Protein AF-A0A396KAH6-F1 (afdb_monomer)

Mean predicted aligned error: 9.57 Å

Sequence (162 aa):
ALNYHRRILFTEIFSYSRKFVRTYSPFLVYFVCVALAYFLCFYLFPKYNAALAYLGFLIIYTYIDIGVFILGFFMGKIIVKRSIDISFLLCLIYALISFGLMLLIGSLKYVFYDYMYSNFTFTFSIFIESLGDRDSLFVSIGTLISFFIGEIVEYINNKSNS

pLDDT: mean 74.32, std 8.76, range [50.97, 86.38]

Foldseek 3Di:
DVVVVVVVVVVVVVVVVVLVCVLCVVVVVVLVVLLVLLCCLLPNCVVPDVVVSVVSVVVSVVCLLVVLLVSLLVSLQSCVVVPVPDDVVVLVVVLVVSLVSLLQSQLSNVQSNCCRPPVDDDDVVSSVVSSPDPRSNVSSVSSSVSNVVNNVVNVVVVVVVD

Secondary structure (DSSP, 8-state):
-HHHHHHHHHHHHHHHHHHHHHHHHHHHHHHHHHHHHHIIIIIIHHHH-HHHHHHHHHHHHHHHHHHHHHHHHHHHHHHHHH-TT--HHHHHHHHHHHHHHHHHHHHHHHHHHHHHHH-PPP-HHHHHHHHT-HHHHHHHHHHHHHHHHHHHHHHHHHHHT-

Solvent-accessible surface area (backbone atoms only — not comparable to full-atom values): 8402 Å² total; per-residue (Å²): 111,70,72,57,56,51,49,51,52,49,53,51,51,53,51,50,49,53,52,48,52,66,66,46,44,65,56,53,51,50,51,52,53,50,54,50,49,48,46,43,35,44,59,48,30,53,77,78,39,58,72,58,17,58,54,42,46,55,52,50,51,54,49,48,59,53,48,37,39,53,50,21,21,54,48,19,28,52,49,44,74,76,37,89,80,63,57,69,66,60,56,51,50,52,48,50,54,53,27,50,55,37,25,53,56,37,16,48,53,50,56,40,51,47,38,60,78,64,78,50,80,93,48,73,67,60,52,60,55,27,51,71,31,72,66,12,43,50,53,16,50,44,24,45,54,26,16,52,52,18,28,53,54,40,50,53,53,54,63,74,75,108

Radius of gyration: 19.53 Å; Cα contacts (8 Å, |Δi|>4): 134; chains: 1; bounding box: 51×27×69 Å

Structure (mmCIF, N/CA/C/O backbone):
data_AF-A0A396KAH6-F1
#
_entry.id   AF-A0A396KAH6-F1
#
loop_
_atom_site.group_PDB
_atom_site.id
_atom_site.type_symbol
_atom_site.label_atom_id
_atom_site.label_alt_id
_atom_site.label_comp_id
_atom_site.label_asym_id
_atom_site.label_entity_id
_atom_site.label_seq_id
_atom_site.pdbx_PDB_ins_code
_atom_site.Cartn_x
_atom_site.Cartn_y
_atom_site.Cartn_z
_atom_site.occupancy
_atom_site.B_iso_or_equiv
_atom_site.auth_seq_id
_atom_site.auth_comp_id
_atom_site.auth_asym_id
_atom_site.auth_atom_id
_atom_site.pdbx_PDB_model_num
ATOM 1 N N . ALA A 1 1 ? -0.572 -13.258 42.368 1.00 55.88 1 ALA A N 1
ATOM 2 C CA . ALA A 1 1 ? -1.245 -12.160 41.638 1.00 55.88 1 ALA A CA 1
ATOM 3 C C . ALA A 1 1 ? -0.486 -11.733 40.371 1.00 55.88 1 ALA A C 1
ATOM 5 O O . ALA A 1 1 ? -1.049 -11.855 39.289 1.00 55.88 1 ALA A O 1
ATOM 6 N N . LEU A 1 2 ? 0.794 -11.330 40.459 1.00 57.88 2 LEU A N 1
ATOM 7 C CA . LEU A 1 2 ? 1.574 -10.823 39.310 1.00 57.88 2 LEU A CA 1
ATOM 8 C C . LEU A 1 2 ? 1.653 -11.778 38.098 1.00 57.88 2 LEU A C 1
ATOM 10 O O . LEU A 1 2 ? 1.468 -11.354 36.963 1.00 57.88 2 LEU A O 1
ATOM 14 N N . ASN A 1 3 ? 1.862 -13.080 38.327 1.00 58.41 3 ASN A N 1
ATOM 15 C CA . ASN A 1 3 ? 1.943 -14.075 37.244 1.00 58.41 3 ASN A CA 1
ATOM 16 C C . ASN A 1 3 ? 0.606 -14.340 36.537 1.00 58.41 3 ASN A C 1
ATOM 18 O O . ASN A 1 3 ? 0.599 -14.728 35.371 1.00 58.41 3 ASN A O 1
ATOM 22 N N . TYR A 1 4 ? -0.520 -14.113 37.216 1.00 59.84 4 TYR A N 1
ATOM 23 C CA . TYR A 1 4 ? -1.851 -14.300 36.635 1.00 59.84 4 TYR A CA 1
ATOM 24 C C . TYR A 1 4 ? -2.210 -13.110 35.742 1.00 59.84 4 TYR A C 1
ATOM 26 O O . TYR A 1 4 ? -2.611 -13.291 34.597 1.00 59.84 4 TYR A O 1
ATOM 34 N N . HIS A 1 5 ? -1.929 -11.892 36.217 1.00 57.53 5 HIS A N 1
ATOM 35 C CA . HIS A 1 5 ? -2.120 -10.674 35.434 1.00 57.53 5 HIS A CA 1
ATOM 36 C C . HIS A 1 5 ? -1.214 -10.642 34.193 1.00 57.53 5 HIS A C 1
ATOM 38 O O . HIS A 1 5 ? -1.674 -10.288 33.110 1.00 57.53 5 HIS A O 1
ATOM 44 N N . ARG A 1 6 ? 0.040 -11.103 34.319 1.00 58.28 6 ARG A N 1
ATOM 45 C CA . ARG A 1 6 ? 0.977 -11.220 33.192 1.00 58.28 6 ARG A CA 1
ATOM 46 C C . ARG A 1 6 ? 0.524 -12.256 32.161 1.00 58.28 6 ARG A C 1
ATOM 48 O O . ARG A 1 6 ? 0.677 -12.008 30.973 1.00 58.28 6 ARG A O 1
ATOM 55 N N . ARG A 1 7 ? -0.061 -13.385 32.589 1.00 58.75 7 ARG A N 1
ATOM 56 C CA . ARG A 1 7 ? -0.640 -14.390 31.676 1.00 58.75 7 ARG A CA 1
ATOM 57 C C . ARG A 1 7 ? -1.859 -13.859 30.932 1.00 58.75 7 ARG A C 1
ATOM 59 O O . ARG A 1 7 ? -1.917 -14.052 29.726 1.00 58.75 7 ARG A O 1
ATOM 66 N N . ILE A 1 8 ? -2.767 -13.167 31.623 1.00 63.28 8 ILE A N 1
ATOM 67 C CA . ILE A 1 8 ? -3.959 -12.551 31.015 1.00 63.28 8 ILE A CA 1
ATOM 68 C C . ILE A 1 8 ? -3.542 -11.528 29.953 1.00 63.28 8 ILE A C 1
ATOM 70 O O . ILE A 1 8 ? -3.981 -11.617 28.808 1.00 63.28 8 ILE A O 1
ATOM 74 N N . LEU A 1 9 ? -2.605 -10.646 30.303 1.00 61.06 9 LEU A N 1
ATOM 75 C CA . LEU A 1 9 ? -2.067 -9.628 29.402 1.00 61.06 9 LEU A CA 1
ATOM 76 C C . LEU A 1 9 ? -1.359 -10.266 28.192 1.00 61.06 9 LEU A C 1
ATOM 78 O O . LEU A 1 9 ? -1.512 -9.806 27.066 1.00 61.06 9 LEU A O 1
ATOM 82 N N . PHE A 1 10 ? -0.661 -11.390 28.386 1.00 60.53 10 PHE A N 1
ATOM 83 C CA . PHE A 1 10 ? -0.045 -12.146 27.290 1.00 60.53 10 PHE A CA 1
ATOM 84 C C . PHE A 1 10 ? -1.083 -12.798 26.363 1.00 60.53 10 PHE A C 1
ATOM 86 O O . PHE A 1 10 ? -0.933 -12.751 25.145 1.00 60.53 10 PHE A O 1
ATOM 93 N N . THR A 1 11 ? -2.156 -13.381 26.907 1.00 63.06 11 THR A N 1
ATOM 94 C CA . THR A 1 11 ? -3.250 -13.947 26.098 1.00 63.06 11 THR A CA 1
ATOM 95 C C . THR A 1 11 ? -4.040 -12.882 25.342 1.00 63.06 11 THR A C 1
ATOM 97 O O . THR A 1 11 ? -4.416 -13.120 24.194 1.00 63.06 11 THR A O 1
ATOM 100 N N . GLU A 1 12 ? -4.249 -11.703 25.928 1.00 61.69 12 GLU A N 1
ATOM 101 C CA . GLU A 1 12 ? -4.891 -10.572 25.252 1.00 61.69 12 GLU A CA 1
ATOM 102 C C . GLU A 1 12 ? -4.017 -10.018 24.128 1.00 61.69 12 GLU A C 1
ATOM 104 O O . GLU A 1 12 ? -4.501 -9.881 23.004 1.00 61.69 12 GLU A O 1
ATOM 109 N N . ILE A 1 13 ? -2.718 -9.809 24.376 1.00 62.91 13 ILE A N 1
ATOM 110 C CA . ILE A 1 13 ? -1.750 -9.408 23.343 1.00 62.91 13 ILE A CA 1
ATOM 111 C C . ILE A 1 13 ? -1.712 -10.436 22.209 1.00 62.91 13 ILE A C 1
ATOM 113 O O . ILE A 1 13 ? -1.724 -10.064 21.038 1.00 62.91 13 ILE A O 1
ATOM 117 N N . PHE A 1 14 ? -1.712 -11.732 22.528 1.00 63.84 14 PHE A N 1
ATOM 118 C CA . PHE A 1 14 ? -1.667 -12.795 21.521 1.00 63.84 14 PHE A CA 1
ATOM 119 C C . PHE A 1 14 ? -2.983 -12.939 20.731 1.00 63.84 14 PHE A C 1
ATOM 121 O O . PHE A 1 14 ? -3.001 -13.373 19.577 1.00 63.84 14 PHE A O 1
ATOM 128 N N . SER A 1 15 ? -4.113 -12.582 21.341 1.00 64.44 15 SER A N 1
ATOM 129 C CA . SER A 1 15 ? -5.405 -12.479 20.656 1.00 64.44 15 SER A CA 1
ATOM 130 C C . SER A 1 15 ? -5.430 -11.271 19.713 1.00 64.44 15 SER A C 1
ATOM 132 O O . SER A 1 15 ? -5.825 -11.397 18.550 1.00 64.44 15 SER A O 1
ATOM 134 N N . TYR A 1 16 ? -4.923 -10.124 20.174 1.00 63.88 16 TYR A N 1
ATOM 135 C CA . TYR A 1 16 ? -4.760 -8.913 19.370 1.00 63.88 16 TYR A CA 1
ATOM 136 C C . TYR A 1 16 ? -3.813 -9.125 18.187 1.00 63.88 16 TYR A C 1
ATOM 138 O O . TYR A 1 16 ? -4.155 -8.758 17.063 1.00 63.88 16 TYR A O 1
ATOM 146 N N . SER A 1 17 ? -2.669 -9.779 18.396 1.00 62.25 17 SER A N 1
ATOM 147 C CA . SER A 1 17 ? -1.699 -10.050 17.332 1.00 62.25 17 SER A CA 1
ATOM 148 C C . SER A 1 17 ? -2.274 -10.974 16.257 1.00 62.25 17 SER A C 1
ATOM 150 O O . SER A 1 17 ? -2.119 -10.704 15.067 1.00 62.25 17 SER A O 1
ATOM 152 N N . ARG A 1 18 ? -3.037 -12.010 16.638 1.00 69.19 18 ARG A N 1
ATOM 153 C CA . ARG A 1 18 ? -3.750 -12.858 15.669 1.00 69.19 18 ARG A CA 1
ATOM 154 C C . ARG A 1 18 ? -4.792 -12.082 14.871 1.00 69.19 18 ARG A C 1
ATOM 156 O O . ARG A 1 18 ? -4.895 -12.292 13.664 1.00 69.19 18 ARG A O 1
ATOM 163 N N . LYS A 1 19 ? -5.553 -11.189 15.510 1.00 68.06 19 LYS A N 1
ATOM 164 C CA . LYS A 1 19 ? -6.512 -10.321 14.806 1.00 68.06 19 LYS A CA 1
ATOM 165 C C . LYS A 1 19 ? -5.796 -9.373 13.842 1.00 68.06 19 LYS A C 1
ATOM 167 O O . LYS A 1 19 ? -6.230 -9.267 12.699 1.00 68.06 19 LYS A O 1
ATOM 172 N N . PHE A 1 20 ? -4.681 -8.775 14.262 1.00 68.00 20 PHE A N 1
ATOM 173 C CA . PHE A 1 20 ? -3.851 -7.887 13.445 1.00 68.00 20 PHE A CA 1
ATOM 174 C C . PHE A 1 20 ? -3.301 -8.591 12.200 1.00 68.00 20 PHE A C 1
ATOM 176 O O . PHE A 1 20 ? -3.553 -8.139 11.085 1.00 68.00 20 PHE A O 1
ATOM 183 N N . VAL A 1 21 ? -2.640 -9.744 12.362 1.00 69.12 21 VAL A N 1
ATOM 184 C CA . VAL A 1 21 ? -2.085 -10.519 11.235 1.00 69.12 21 VAL A CA 1
ATOM 185 C C . VAL A 1 21 ? -3.182 -10.896 10.243 1.00 69.12 21 VAL A C 1
ATOM 187 O O . VAL A 1 21 ? -2.999 -10.791 9.035 1.00 69.12 21 VAL A O 1
ATOM 190 N N . ARG A 1 22 ? -4.358 -11.291 10.737 1.00 69.56 22 ARG A N 1
ATOM 191 C CA . ARG A 1 22 ? -5.483 -11.688 9.884 1.00 69.56 22 ARG A CA 1
ATOM 192 C C . ARG A 1 22 ? -6.141 -10.507 9.172 1.00 69.56 22 ARG A C 1
ATOM 194 O O . ARG A 1 22 ? -6.768 -10.715 8.140 1.00 69.56 22 ARG A O 1
ATOM 201 N N . THR A 1 23 ? -6.041 -9.302 9.728 1.00 69.00 23 THR A N 1
ATOM 202 C CA . THR A 1 23 ? -6.480 -8.070 9.065 1.00 69.00 23 THR A CA 1
ATOM 203 C C . THR A 1 23 ? -5.477 -7.661 7.989 1.00 69.00 23 THR A C 1
ATOM 205 O O . THR A 1 23 ? -5.909 -7.401 6.881 1.00 69.00 23 THR A O 1
ATOM 208 N N . TYR A 1 24 ? -4.165 -7.704 8.250 1.00 71.75 24 TYR A N 1
ATOM 209 C CA . TYR A 1 24 ? -3.126 -7.280 7.292 1.00 71.75 24 TYR A CA 1
ATOM 210 C C . TYR A 1 24 ? -2.726 -8.324 6.244 1.00 71.75 24 TYR A C 1
ATOM 212 O O . TYR A 1 24 ? -2.137 -7.975 5.225 1.00 71.75 24 TYR A O 1
ATOM 220 N N . SER A 1 25 ? -3.054 -9.598 6.457 1.00 77.75 25 SER A N 1
ATOM 221 C CA . SER A 1 25 ? -2.756 -10.692 5.527 1.00 77.75 25 SER A CA 1
ATOM 222 C C . SER A 1 25 ? -3.109 -10.398 4.056 1.00 77.75 25 SER A C 1
ATOM 224 O O . SER A 1 25 ? -2.217 -10.562 3.224 1.00 77.75 25 SER A O 1
ATOM 226 N N . PRO A 1 26 ? -4.320 -9.926 3.693 1.00 74.62 26 PRO A N 1
ATOM 227 C CA . PRO A 1 26 ? -4.640 -9.616 2.296 1.00 74.62 26 PRO A CA 1
ATOM 228 C C . PRO A 1 26 ? -3.782 -8.483 1.719 1.00 74.62 26 PRO A C 1
ATOM 230 O O . PRO A 1 26 ? -3.433 -8.521 0.544 1.00 74.62 26 PRO A O 1
ATOM 233 N N . PHE A 1 27 ? -3.384 -7.514 2.544 1.00 74.81 27 PHE A N 1
ATOM 234 C CA . PHE A 1 27 ? -2.510 -6.422 2.124 1.00 74.81 27 PHE A CA 1
ATOM 235 C C . PHE A 1 27 ? -1.088 -6.912 1.858 1.00 74.81 27 PHE A C 1
ATOM 237 O O . PHE A 1 27 ? -0.477 -6.528 0.868 1.00 74.81 27 PHE A O 1
ATOM 244 N N . LEU A 1 28 ? -0.565 -7.791 2.715 1.00 77.94 28 LEU A N 1
ATOM 245 C CA . LEU A 1 28 ? 0.763 -8.371 2.527 1.00 77.94 28 LEU A CA 1
ATOM 246 C C . LEU A 1 28 ? 0.804 -9.241 1.266 1.00 77.94 28 LEU A C 1
ATOM 248 O O . LEU A 1 28 ? 1.741 -9.137 0.481 1.00 77.94 28 LEU A O 1
ATOM 252 N N . VAL A 1 29 ? -0.236 -10.048 1.032 1.00 83.88 29 VAL A N 1
ATOM 253 C CA . VAL A 1 29 ? -0.362 -10.834 -0.205 1.00 83.88 29 VAL A CA 1
ATOM 254 C C . VAL A 1 29 ? -0.408 -9.911 -1.423 1.00 83.88 29 VAL A C 1
ATOM 256 O O . VAL A 1 29 ? 0.352 -10.125 -2.361 1.00 83.88 29 VAL A O 1
ATOM 259 N N . TYR A 1 30 ? -1.221 -8.851 -1.386 1.00 81.25 30 TYR A N 1
ATOM 260 C CA . TYR A 1 30 ? -1.269 -7.857 -2.458 1.00 81.25 30 TYR A CA 1
ATOM 261 C C . TYR A 1 30 ? 0.092 -7.198 -2.705 1.00 81.25 30 TYR A C 1
ATOM 263 O O . TYR A 1 30 ? 0.542 -7.141 -3.844 1.00 81.25 30 TYR A O 1
ATOM 271 N N . PHE A 1 31 ? 0.784 -6.779 -1.643 1.00 79.94 31 PHE A N 1
ATOM 272 C CA . PHE A 1 31 ? 2.123 -6.196 -1.716 1.00 79.94 31 PHE A CA 1
ATOM 273 C C . PHE A 1 31 ? 3.109 -7.134 -2.422 1.00 79.94 31 PHE A C 1
ATOM 275 O O . PHE A 1 31 ? 3.800 -6.720 -3.350 1.00 79.94 31 PHE A O 1
ATOM 282 N N . VAL A 1 32 ? 3.144 -8.411 -2.030 1.00 83.62 32 VAL A N 1
ATOM 283 C CA . VAL A 1 32 ? 4.030 -9.411 -2.645 1.00 83.62 32 VAL A CA 1
ATOM 284 C C . VAL A 1 32 ? 3.655 -9.654 -4.109 1.00 83.62 32 VAL A C 1
ATOM 286 O O . VAL A 1 32 ? 4.540 -9.694 -4.961 1.00 83.62 32 VAL A O 1
ATOM 289 N N . CYS A 1 33 ? 2.362 -9.767 -4.428 1.00 84.38 33 CYS A N 1
ATOM 290 C CA . CYS A 1 33 ? 1.891 -9.933 -5.804 1.00 84.38 33 CYS A CA 1
ATOM 291 C C . CYS A 1 33 ? 2.284 -8.746 -6.689 1.00 84.38 33 CYS A C 1
ATOM 293 O O . CYS A 1 33 ? 2.781 -8.950 -7.794 1.00 84.38 33 CYS A O 1
ATOM 295 N N . VAL A 1 34 ? 2.111 -7.519 -6.199 1.00 80.56 34 VAL A N 1
ATOM 296 C CA . VAL A 1 34 ? 2.472 -6.301 -6.928 1.00 80.56 34 VAL A CA 1
ATOM 297 C C . VAL A 1 34 ? 3.987 -6.189 -7.098 1.00 80.56 34 VAL A C 1
ATOM 299 O O . VAL A 1 34 ? 4.448 -5.905 -8.199 1.00 80.56 34 VAL A O 1
ATOM 302 N N . ALA A 1 35 ? 4.778 -6.485 -6.064 1.00 79.12 35 ALA A N 1
ATOM 303 C CA . ALA A 1 35 ? 6.238 -6.497 -6.165 1.00 79.12 35 ALA A CA 1
ATOM 304 C C . ALA A 1 35 ? 6.742 -7.527 -7.195 1.00 79.12 35 ALA A C 1
ATOM 306 O O . ALA A 1 35 ? 7.629 -7.225 -7.995 1.00 79.12 35 ALA A O 1
ATOM 307 N N . LEU A 1 36 ? 6.146 -8.724 -7.229 1.00 81.38 36 LEU A N 1
ATOM 308 C CA . LEU A 1 36 ? 6.450 -9.742 -8.239 1.00 81.38 36 LEU A CA 1
ATOM 309 C C . LEU A 1 36 ? 6.016 -9.311 -9.643 1.00 81.38 36 LEU A C 1
ATOM 311 O O . LEU A 1 36 ? 6.740 -9.554 -10.606 1.00 81.38 36 LEU A O 1
ATOM 315 N N . ALA A 1 37 ? 4.860 -8.660 -9.770 1.00 82.50 37 ALA A N 1
ATOM 316 C CA . ALA A 1 37 ? 4.370 -8.146 -11.043 1.00 82.50 37 ALA A CA 1
ATOM 317 C C . ALA A 1 37 ? 5.292 -7.039 -11.586 1.00 82.50 37 ALA A C 1
ATOM 319 O O . ALA A 1 37 ? 5.650 -7.069 -12.765 1.00 82.50 37 ALA A O 1
ATOM 320 N N . TYR A 1 38 ? 5.753 -6.130 -10.718 1.00 77.75 38 TYR A N 1
ATOM 321 C CA . TYR A 1 38 ? 6.790 -5.149 -11.037 1.00 77.75 38 TYR A CA 1
ATOM 322 C C . TYR A 1 38 ? 8.072 -5.836 -11.515 1.00 77.75 38 TYR A C 1
ATOM 324 O O . TYR A 1 38 ? 8.576 -5.520 -12.588 1.00 77.75 38 TYR A O 1
ATOM 332 N N . PHE A 1 39 ? 8.561 -6.842 -10.790 1.00 77.44 39 PHE A N 1
ATOM 333 C CA . PHE A 1 39 ? 9.733 -7.600 -11.223 1.00 77.44 39 PHE A CA 1
ATOM 334 C C . PHE A 1 39 ? 9.530 -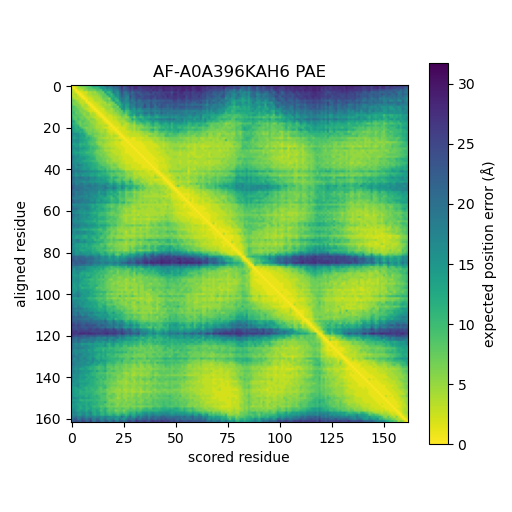8.241 -12.610 1.00 77.44 39 PHE A C 1
ATOM 336 O O . PHE A 1 39 ? 10.359 -8.083 -13.501 1.00 77.44 39 PHE A O 1
ATOM 343 N N . LEU A 1 40 ? 8.404 -8.911 -12.851 1.00 78.25 40 LEU A N 1
ATOM 344 C CA . LEU A 1 40 ? 8.111 -9.545 -14.140 1.00 78.25 40 LEU A CA 1
ATOM 345 C C . LEU A 1 40 ? 8.029 -8.534 -15.293 1.00 78.25 40 LEU A C 1
ATOM 347 O O . LEU A 1 40 ? 8.633 -8.758 -16.342 1.00 78.25 40 LEU A O 1
ATOM 351 N N . CYS A 1 41 ? 7.322 -7.417 -15.111 1.00 76.56 41 CYS A N 1
ATOM 352 C CA . CYS A 1 41 ? 7.110 -6.454 -16.192 1.00 76.56 41 CYS A CA 1
ATOM 353 C C . CYS A 1 41 ? 8.278 -5.507 -16.431 1.00 76.56 41 CYS A C 1
ATOM 355 O O . CYS A 1 41 ? 8.489 -5.118 -17.573 1.00 76.56 41 CYS A O 1
ATOM 357 N N . PHE A 1 42 ? 9.036 -5.147 -15.398 1.00 70.88 42 PHE A N 1
ATOM 358 C CA . PHE A 1 42 ? 10.151 -4.213 -15.539 1.00 70.88 42 PHE A CA 1
ATOM 359 C C . PHE A 1 42 ? 11.489 -4.922 -15.718 1.00 70.88 42 PHE A C 1
ATOM 361 O O . PHE A 1 42 ? 12.359 -4.405 -16.399 1.00 70.88 42 PHE A O 1
ATOM 368 N N . TYR A 1 43 ? 11.680 -6.115 -15.159 1.00 72.06 43 TYR A N 1
ATOM 369 C CA . TYR A 1 43 ? 12.936 -6.844 -15.338 1.00 72.06 43 TYR A CA 1
ATOM 370 C C . TYR A 1 43 ? 12.841 -7.898 -16.443 1.00 72.06 43 TYR A C 1
ATOM 372 O O . TYR A 1 43 ? 13.729 -8.001 -17.290 1.00 72.06 43 TYR A O 1
ATOM 380 N N . LEU A 1 44 ? 11.770 -8.699 -16.444 1.00 74.19 44 LEU A N 1
ATOM 381 C CA . LEU A 1 44 ? 11.697 -9.888 -17.288 1.00 74.19 44 LEU A CA 1
ATOM 382 C C . LEU A 1 44 ? 11.231 -9.567 -18.717 1.00 74.19 44 LEU A C 1
ATOM 384 O O . LEU A 1 44 ? 11.970 -9.803 -19.667 1.00 74.19 44 LEU A O 1
ATOM 388 N N . PHE A 1 45 ? 10.025 -9.022 -18.896 1.00 76.25 45 PHE A N 1
ATOM 389 C CA . PHE A 1 45 ? 9.438 -8.808 -20.229 1.00 76.25 45 PHE A CA 1
ATOM 390 C C . PHE A 1 45 ? 10.247 -7.923 -21.182 1.00 76.25 45 PHE A C 1
ATOM 392 O O . PHE A 1 45 ? 10.367 -8.306 -22.345 1.00 76.25 45 PHE A O 1
ATOM 399 N N . PRO A 1 46 ? 10.867 -6.818 -20.749 1.00 71.50 46 PRO A N 1
ATOM 400 C CA . PRO A 1 46 ? 11.618 -5.948 -21.647 1.00 71.50 46 PRO A CA 1
ATOM 401 C C . PRO A 1 46 ? 12.854 -6.631 -22.241 1.00 71.50 46 PRO A C 1
ATOM 403 O O . PRO A 1 46 ? 13.267 -6.309 -23.351 1.00 71.50 46 PRO A O 1
ATOM 406 N N . LYS A 1 47 ? 13.407 -7.626 -21.533 1.00 75.06 47 LYS A N 1
ATOM 407 C CA . LYS A 1 47 ? 14.532 -8.448 -21.995 1.00 75.06 47 LYS A CA 1
ATOM 408 C C . LYS A 1 47 ? 14.142 -9.426 -23.110 1.00 75.06 47 LYS A C 1
ATOM 410 O O . LYS A 1 47 ? 15.007 -9.833 -23.879 1.00 75.06 47 LYS A O 1
ATOM 415 N N . TYR A 1 48 ? 12.867 -9.813 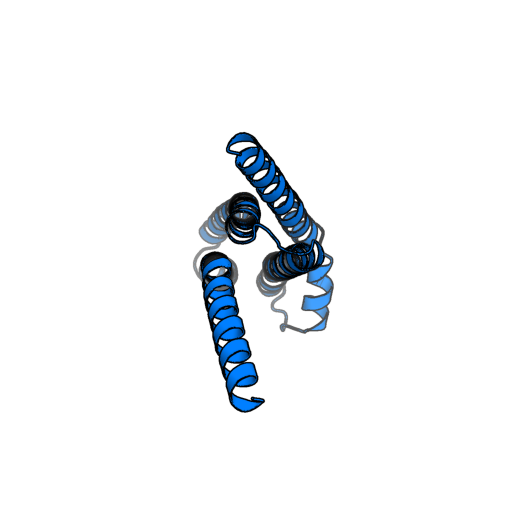-23.194 1.00 76.00 48 TYR A N 1
ATOM 416 C CA . TYR A 1 48 ? 12.384 -10.820 -24.147 1.00 76.00 48 TYR A CA 1
ATOM 417 C C . TYR A 1 48 ? 11.508 -10.236 -25.262 1.00 76.00 48 TYR A C 1
ATOM 419 O O . TYR A 1 48 ? 11.607 -10.684 -26.402 1.00 76.00 48 TYR A O 1
ATOM 427 N N . ASN A 1 49 ? 10.637 -9.267 -24.961 1.00 78.69 49 ASN A N 1
ATOM 428 C CA . ASN A 1 49 ? 9.738 -8.644 -25.931 1.00 78.69 49 ASN A CA 1
ATOM 429 C C . ASN A 1 49 ? 9.242 -7.262 -25.456 1.00 78.69 49 ASN A C 1
ATOM 431 O O . ASN A 1 49 ? 8.414 -7.158 -24.548 1.00 78.69 49 ASN A O 1
ATOM 435 N N . ALA A 1 50 ? 9.694 -6.201 -26.130 1.00 74.94 50 ALA A N 1
ATOM 436 C CA . ALA A 1 50 ? 9.367 -4.819 -25.781 1.00 74.94 50 ALA A CA 1
ATOM 437 C C . ALA A 1 50 ? 7.866 -4.492 -25.897 1.00 74.94 50 ALA A C 1
ATOM 439 O O . ALA A 1 50 ? 7.314 -3.836 -25.017 1.00 74.94 50 ALA A O 1
ATOM 440 N N . ALA A 1 51 ? 7.170 -4.978 -26.932 1.00 78.88 51 ALA A N 1
ATOM 441 C CA . ALA A 1 51 ? 5.743 -4.691 -27.120 1.00 78.88 51 ALA A CA 1
ATOM 442 C C . ALA A 1 51 ? 4.881 -5.309 -26.006 1.00 78.88 51 ALA A C 1
ATOM 444 O O . ALA A 1 51 ? 3.924 -4.696 -25.528 1.00 78.88 51 ALA A O 1
ATOM 445 N N . LEU A 1 52 ? 5.260 -6.508 -25.554 1.00 75.81 52 LEU A N 1
ATOM 446 C CA . LEU A 1 52 ? 4.590 -7.189 -24.451 1.00 75.81 52 LEU A CA 1
ATOM 447 C C . LEU A 1 52 ? 4.839 -6.480 -23.111 1.00 75.81 52 LEU A C 1
ATOM 449 O O . LEU A 1 52 ? 3.941 -6.438 -22.274 1.00 75.81 52 LEU A O 1
ATOM 453 N N . ALA A 1 53 ? 6.019 -5.877 -22.928 1.00 73.31 53 ALA A N 1
ATOM 454 C CA . ALA A 1 53 ? 6.331 -5.092 -21.738 1.00 73.31 53 ALA A CA 1
ATOM 455 C C . ALA A 1 53 ? 5.417 -3.864 -21.600 1.00 73.31 53 ALA A C 1
ATOM 457 O O . ALA A 1 53 ? 4.849 -3.660 -20.532 1.00 73.31 53 ALA A O 1
ATOM 458 N N . TYR A 1 54 ? 5.183 -3.104 -22.679 1.00 72.88 54 TYR A N 1
ATOM 459 C CA . TYR A 1 54 ? 4.269 -1.950 -22.649 1.00 72.88 54 TYR A CA 1
ATOM 460 C C . TYR A 1 54 ? 2.828 -2.327 -22.296 1.00 72.88 54 TYR A C 1
ATOM 462 O O . TYR A 1 54 ? 2.177 -1.637 -21.510 1.00 72.88 54 TYR A O 1
ATOM 470 N N . LEU A 1 55 ? 2.340 -3.446 -22.831 1.00 77.81 55 LEU A N 1
ATOM 471 C CA . LEU A 1 55 ? 1.014 -3.960 -22.499 1.00 77.81 55 LEU A CA 1
ATOM 472 C C . LEU A 1 55 ? 0.951 -4.439 -21.038 1.00 77.81 55 LEU A C 1
ATOM 474 O O . LEU A 1 55 ? -0.011 -4.139 -20.331 1.00 77.81 55 LEU A O 1
ATOM 478 N N . GLY A 1 56 ? 2.001 -5.114 -20.562 1.00 78.94 56 GLY A N 1
ATOM 479 C CA . GLY A 1 56 ? 2.152 -5.506 -19.160 1.00 78.94 56 GLY A CA 1
ATOM 480 C C . GLY A 1 56 ? 2.169 -4.309 -18.206 1.00 78.94 56 GLY A C 1
ATOM 481 O O . GLY A 1 56 ? 1.483 -4.338 -17.185 1.00 78.94 56 GLY A O 1
ATOM 482 N N . PHE A 1 57 ? 2.864 -3.225 -18.568 1.00 76.75 57 PHE A N 1
ATOM 483 C CA . PHE A 1 57 ? 2.872 -1.980 -17.799 1.00 76.75 57 PHE A CA 1
ATOM 484 C C . PHE A 1 57 ? 1.463 -1.416 -17.633 1.00 76.75 57 PHE A C 1
ATOM 486 O O . PHE A 1 57 ? 1.038 -1.168 -16.508 1.00 76.75 57 PHE A O 1
ATOM 493 N N . LEU A 1 58 ? 0.708 -1.272 -18.725 1.00 79.19 58 LEU A N 1
ATOM 494 C CA . LEU A 1 58 ? -0.643 -0.708 -18.680 1.00 79.19 58 LEU A CA 1
ATOM 495 C C . LEU A 1 58 ? -1.595 -1.528 -17.789 1.00 79.19 58 LEU A C 1
ATOM 497 O O . LEU A 1 58 ? -2.367 -0.961 -17.011 1.00 79.19 58 LEU A O 1
ATOM 501 N N . ILE A 1 59 ? -1.521 -2.859 -17.881 1.00 82.38 59 ILE A N 1
ATOM 502 C CA . ILE A 1 59 ? -2.349 -3.765 -17.073 1.00 82.38 59 ILE A CA 1
ATOM 503 C C . ILE A 1 59 ? -1.980 -3.662 -15.593 1.00 82.38 59 ILE A C 1
ATOM 505 O O . ILE A 1 59 ? -2.874 -3.555 -14.755 1.00 82.38 59 ILE A O 1
ATOM 509 N N . ILE A 1 60 ? -0.686 -3.670 -15.260 1.00 79.88 60 ILE A N 1
ATOM 510 C CA . ILE A 1 60 ? -0.235 -3.563 -13.868 1.00 79.88 60 ILE A CA 1
ATOM 511 C C . ILE A 1 60 ? -0.626 -2.218 -13.268 1.00 79.88 60 ILE A C 1
ATOM 513 O O . ILE A 1 60 ? -1.124 -2.204 -12.149 1.00 79.88 60 ILE A O 1
ATOM 517 N N . TYR A 1 61 ? -0.459 -1.108 -13.991 1.00 76.56 61 TYR A N 1
ATOM 518 C CA . TYR A 1 61 ? -0.863 0.205 -13.483 1.00 76.56 61 TYR A CA 1
ATOM 519 C C . TYR A 1 61 ? -2.347 0.249 -13.155 1.00 76.56 61 TYR A C 1
ATOM 521 O O . TYR A 1 61 ? -2.726 0.583 -12.037 1.00 76.56 61 TYR A O 1
ATOM 529 N N . THR A 1 62 ? -3.175 -0.204 -14.093 1.00 81.50 62 THR A N 1
ATOM 530 C CA . THR A 1 62 ? -4.625 -0.241 -13.901 1.00 81.50 62 THR A CA 1
ATOM 531 C C . THR A 1 62 ? -5.011 -1.149 -12.728 1.00 81.50 62 THR A C 1
ATOM 533 O O . THR A 1 62 ? -5.881 -0.806 -11.929 1.00 81.50 62 THR A O 1
ATOM 536 N N . TYR A 1 63 ? -4.350 -2.303 -12.593 1.00 82.12 63 TYR A N 1
ATOM 537 C CA . TYR A 1 63 ? -4.567 -3.217 -11.474 1.00 82.12 63 TYR A CA 1
ATOM 538 C C . TYR A 1 63 ? -4.175 -2.591 -10.135 1.00 82.12 63 TYR A C 1
ATOM 540 O O . TYR A 1 63 ? -4.912 -2.742 -9.162 1.00 82.12 63 TYR A O 1
ATOM 548 N N . ILE A 1 64 ? -3.043 -1.883 -10.088 1.00 79.69 64 ILE A N 1
ATOM 549 C CA . ILE A 1 64 ? -2.566 -1.226 -8.875 1.00 79.69 64 ILE A CA 1
ATOM 550 C C . ILE A 1 64 ? -3.534 -0.130 -8.463 1.00 79.69 64 ILE A C 1
ATOM 552 O O . ILE A 1 64 ? -3.984 -0.145 -7.322 1.00 79.69 64 ILE A O 1
ATOM 556 N N . ASP A 1 65 ? -3.909 0.753 -9.387 1.00 78.00 65 ASP A N 1
ATOM 557 C CA . ASP A 1 65 ? -4.807 1.868 -9.099 1.00 78.00 65 ASP A CA 1
ATOM 558 C C . ASP A 1 65 ? -6.163 1.368 -8.585 1.00 78.00 65 ASP A C 1
ATOM 560 O O . ASP A 1 65 ? -6.636 1.813 -7.542 1.00 78.00 65 ASP A O 1
ATOM 564 N N . ILE A 1 66 ? -6.769 0.372 -9.240 1.00 82.88 66 ILE A N 1
ATOM 565 C CA . ILE A 1 66 ? -8.062 -0.184 -8.812 1.00 82.88 66 ILE A CA 1
ATOM 566 C C . ILE A 1 66 ? -7.928 -0.972 -7.499 1.00 82.88 66 ILE A C 1
ATOM 568 O O . ILE A 1 66 ? -8.755 -0.830 -6.592 1.00 82.88 66 ILE A O 1
ATOM 572 N N . GLY A 1 67 ? -6.895 -1.810 -7.379 1.00 80.94 67 GLY A N 1
ATOM 573 C CA . GLY A 1 67 ? -6.661 -2.658 -6.209 1.00 80.94 67 GLY A CA 1
ATOM 574 C C . GLY A 1 67 ? -6.429 -1.846 -4.936 1.00 80.94 67 GLY A C 1
ATOM 575 O O . GLY A 1 67 ? -6.943 -2.199 -3.876 1.00 80.94 67 GLY A O 1
ATOM 576 N N . VAL A 1 68 ? -5.739 -0.714 -5.063 1.00 76.94 68 VAL A N 1
ATOM 577 C CA . VAL A 1 68 ? -5.487 0.293 -4.021 1.00 76.94 68 VAL A CA 1
ATOM 578 C C . VAL A 1 68 ? -6.794 0.827 -3.432 1.00 76.94 68 VAL A C 1
ATOM 580 O O . VAL A 1 68 ? -6.976 0.768 -2.214 1.00 76.94 68 VAL A O 1
ATOM 583 N N . PHE A 1 69 ? -7.740 1.269 -4.268 1.00 79.69 69 PHE A N 1
ATOM 584 C CA . PHE A 1 69 ? -9.031 1.782 -3.790 1.00 79.69 69 PHE A CA 1
ATOM 585 C C . PHE A 1 69 ? -9.873 0.700 -3.106 1.00 79.69 69 PHE A C 1
ATOM 587 O O . PHE A 1 69 ? -10.468 0.938 -2.052 1.00 79.69 69 PHE A O 1
ATOM 594 N N . ILE A 1 70 ? -9.915 -0.502 -3.684 1.00 84.38 70 ILE A N 1
ATOM 595 C CA . ILE A 1 70 ? -10.723 -1.608 -3.160 1.00 84.38 70 ILE A CA 1
ATOM 596 C C . ILE A 1 70 ? -10.167 -2.097 -1.817 1.00 84.38 70 ILE A C 1
ATOM 598 O O . ILE A 1 70 ? -10.920 -2.264 -0.854 1.00 84.38 70 ILE A O 1
ATOM 602 N N . LEU A 1 71 ? -8.853 -2.309 -1.725 1.00 80.06 71 LEU A N 1
ATOM 603 C CA . LEU A 1 71 ? -8.212 -2.796 -0.504 1.00 80.06 71 LEU A CA 1
ATOM 604 C C . LEU A 1 71 ? -8.264 -1.766 0.620 1.00 80.06 71 LEU A C 1
ATOM 606 O O . LEU A 1 71 ? -8.569 -2.147 1.751 1.00 80.06 71 LEU A O 1
ATOM 610 N N . GLY A 1 72 ? -8.028 -0.484 0.319 1.00 80.12 72 GLY A N 1
ATOM 611 C CA . GLY A 1 72 ? -8.176 0.595 1.295 1.00 80.12 72 GLY A CA 1
ATOM 612 C C . GLY A 1 72 ? -9.579 0.601 1.903 1.00 80.12 72 GLY A C 1
ATOM 613 O O . GLY A 1 72 ? -9.728 0.532 3.124 1.00 80.12 72 GLY A O 1
ATOM 614 N N . PHE A 1 73 ? -10.611 0.538 1.058 1.00 83.12 73 PHE A N 1
ATOM 615 C CA . PHE A 1 73 ? -12.007 0.501 1.493 1.00 83.12 73 PHE A CA 1
ATOM 616 C C . PHE A 1 73 ? -12.351 -0.712 2.370 1.00 83.12 73 PHE A C 1
ATOM 618 O O . PHE A 1 73 ? -12.934 -0.561 3.448 1.00 83.12 73 PHE A O 1
ATOM 625 N N . PHE A 1 74 ? -11.981 -1.926 1.950 1.00 81.62 74 PHE A N 1
ATOM 626 C CA . PHE A 1 74 ? -12.260 -3.127 2.744 1.00 81.62 74 PHE A CA 1
ATOM 627 C C . PHE A 1 74 ? -11.543 -3.116 4.097 1.00 81.62 74 PHE A C 1
ATOM 629 O O . PHE A 1 74 ? -12.109 -3.591 5.083 1.00 81.62 74 PHE A O 1
ATOM 636 N N . MET A 1 75 ? -10.335 -2.555 4.170 1.00 75.12 75 MET A N 1
ATOM 637 C CA . MET A 1 75 ? -9.604 -2.441 5.432 1.00 75.12 75 MET A CA 1
ATOM 638 C C . MET A 1 75 ? -10.297 -1.524 6.426 1.00 75.12 75 MET A C 1
ATOM 640 O O . MET A 1 75 ? -10.492 -1.938 7.571 1.00 75.12 75 MET A O 1
ATOM 644 N N . GLY A 1 76 ? -10.730 -0.339 5.984 1.00 76.06 76 GLY A N 1
ATOM 645 C CA . GLY A 1 76 ? -11.490 0.578 6.835 1.00 76.06 76 GLY A CA 1
ATOM 646 C C . GLY A 1 76 ? -12.729 -0.102 7.425 1.00 76.06 76 GLY A C 1
ATOM 647 O O . GLY A 1 76 ? -12.960 -0.076 8.635 1.00 76.06 76 GLY A O 1
ATOM 648 N N . LYS A 1 77 ? -13.463 -0.858 6.597 1.00 81.31 77 LYS A N 1
ATOM 649 C CA . LYS A 1 77 ? -14.616 -1.642 7.068 1.00 81.31 77 LYS A CA 1
ATOM 650 C C . LYS A 1 77 ? -14.242 -2.716 8.093 1.00 81.31 77 LYS A C 1
ATOM 652 O O . LYS A 1 77 ? -14.913 -2.859 9.112 1.00 81.31 77 LYS A O 1
ATOM 657 N N . ILE A 1 78 ? -13.203 -3.513 7.828 1.00 76.81 78 ILE A N 1
ATOM 658 C CA . ILE A 1 78 ? -12.807 -4.629 8.706 1.00 76.81 78 ILE A CA 1
ATOM 659 C C . ILE A 1 78 ? -12.354 -4.119 10.075 1.00 76.81 78 ILE A C 1
ATOM 661 O O . ILE A 1 78 ? -12.644 -4.773 11.081 1.00 76.81 78 ILE A O 1
ATOM 665 N N . ILE A 1 79 ? -11.658 -2.981 10.116 1.00 75.19 79 ILE A N 1
ATOM 666 C CA . ILE A 1 79 ? -11.185 -2.371 11.360 1.00 75.19 79 ILE A CA 1
ATOM 667 C C . ILE A 1 79 ? -12.381 -1.962 12.210 1.00 75.19 79 ILE A C 1
ATOM 669 O O . ILE A 1 79 ? -12.530 -2.500 13.303 1.00 75.19 79 ILE A O 1
ATOM 673 N N . VAL A 1 80 ? -13.297 -1.142 11.687 1.00 71.56 80 VAL A N 1
ATOM 674 C CA . VAL A 1 80 ? -14.482 -0.701 12.445 1.00 71.56 80 VAL A CA 1
ATOM 675 C C . VAL A 1 80 ? -15.345 -1.883 12.895 1.00 71.56 80 VAL A C 1
ATOM 677 O O . VAL A 1 80 ? -15.774 -1.938 14.045 1.00 71.56 80 VAL A O 1
ATOM 680 N N . LYS A 1 81 ? -15.530 -2.899 12.043 1.00 71.88 81 LYS A N 1
ATOM 681 C CA . LYS A 1 81 ? -16.308 -4.099 12.391 1.00 71.88 81 LYS A CA 1
ATOM 682 C C . LYS A 1 81 ? -15.688 -4.941 13.510 1.00 71.88 81 LYS A C 1
ATOM 684 O O . LYS A 1 81 ? -16.403 -5.596 14.264 1.00 71.88 81 LYS A O 1
ATOM 689 N N . ARG A 1 82 ? -14.356 -4.995 13.598 1.00 63.94 82 ARG A N 1
ATOM 690 C CA . ARG A 1 82 ? -13.636 -5.784 14.617 1.00 63.94 82 ARG A CA 1
ATOM 691 C C . ARG A 1 82 ? -13.334 -4.998 15.887 1.00 63.94 82 ARG A C 1
ATOM 693 O O . ARG A 1 82 ? -12.912 -5.607 16.874 1.00 63.94 82 ARG A O 1
ATOM 700 N N . SER A 1 83 ? -13.556 -3.693 15.858 1.00 58.59 83 SER A N 1
ATOM 701 C CA . SER A 1 83 ? -13.067 -2.762 16.858 1.00 58.59 83 SER A CA 1
ATOM 702 C C . SER A 1 83 ? -14.144 -1.757 17.240 1.00 58.59 83 SER A C 1
ATOM 704 O O . SER A 1 83 ? -14.054 -0.575 16.931 1.00 58.59 83 SER A O 1
ATOM 706 N N . ILE A 1 84 ? -15.153 -2.268 17.944 1.00 53.41 84 ILE A N 1
ATOM 707 C CA . ILE A 1 84 ? -16.313 -1.514 18.441 1.00 53.41 84 ILE A CA 1
ATOM 708 C C . ILE A 1 84 ? -15.894 -0.424 19.460 1.00 53.41 84 ILE A C 1
ATOM 710 O O . ILE A 1 84 ? -16.598 0.568 19.590 1.00 53.41 84 ILE A O 1
ATOM 714 N N . ASP A 1 85 ? -14.701 -0.541 20.070 1.00 50.97 85 ASP A N 1
ATOM 715 C CA . ASP A 1 85 ? -14.148 0.395 21.071 1.00 50.97 85 ASP A CA 1
ATOM 716 C C . ASP A 1 85 ? -12.675 0.792 20.805 1.00 50.97 85 ASP A C 1
ATOM 718 O O . ASP A 1 85 ? -11.880 0.949 21.735 1.00 50.97 85 ASP A O 1
ATOM 722 N N . ILE A 1 86 ? -12.227 0.894 19.545 1.00 56.91 86 ILE A N 1
ATOM 723 C CA . ILE A 1 86 ? -10.854 1.368 19.293 1.00 56.91 86 ILE A CA 1
ATOM 724 C C . ILE A 1 86 ? -10.752 2.880 19.517 1.00 56.91 86 ILE A C 1
ATOM 726 O O . ILE A 1 86 ? -11.506 3.670 18.952 1.00 56.91 86 ILE A O 1
ATOM 730 N N . SER A 1 87 ? -9.752 3.286 20.301 1.00 62.44 87 SER A N 1
ATOM 731 C CA . SER A 1 87 ? -9.303 4.672 20.362 1.00 62.44 87 SER A CA 1
ATOM 732 C C . SER A 1 87 ? -8.916 5.134 18.957 1.00 62.44 87 SER A C 1
ATOM 734 O O . SER A 1 87 ? -8.135 4.470 18.279 1.00 62.44 87 SER A O 1
ATOM 736 N N . PHE A 1 88 ? -9.426 6.289 18.527 1.00 66.50 88 PHE A N 1
ATOM 737 C CA . PHE A 1 88 ? -9.093 6.951 17.254 1.00 66.50 88 PHE A CA 1
ATOM 738 C C . PHE A 1 88 ? -7.597 6.850 16.876 1.00 66.50 88 PHE A C 1
ATOM 740 O O . PHE A 1 88 ? -7.243 6.679 15.715 1.00 66.50 88 PHE A O 1
ATOM 747 N N . LEU A 1 89 ? -6.717 6.852 17.882 1.00 68.31 89 LEU A N 1
ATOM 748 C CA . LEU A 1 89 ? -5.277 6.648 17.754 1.00 68.31 89 LEU A CA 1
ATOM 749 C C . LEU A 1 89 ? -4.869 5.335 17.050 1.00 68.31 89 LEU A C 1
ATOM 751 O O . LEU A 1 89 ? -3.978 5.350 16.209 1.00 68.31 89 LEU A O 1
ATOM 755 N N . LEU A 1 90 ? -5.489 4.198 17.375 1.00 70.06 90 LEU A N 1
ATOM 756 C CA . LEU A 1 90 ? -5.144 2.896 16.786 1.00 70.06 90 LEU A CA 1
ATOM 757 C C . LEU A 1 90 ? -5.608 2.795 15.324 1.00 70.06 90 LEU A C 1
ATOM 759 O O . LEU A 1 90 ? -4.885 2.259 14.489 1.00 70.06 90 LEU A O 1
ATOM 763 N N . CYS A 1 91 ? -6.775 3.369 15.014 1.00 72.69 91 CYS A N 1
ATOM 764 C CA . CYS A 1 91 ? -7.256 3.577 13.644 1.00 72.69 91 CYS A CA 1
ATOM 765 C C . CYS A 1 91 ? -6.247 4.415 12.839 1.00 72.69 91 CYS A C 1
ATOM 767 O O . CYS A 1 91 ? -5.799 3.993 11.773 1.00 72.69 91 CYS A O 1
ATOM 769 N N . LEU A 1 92 ? -5.796 5.539 13.404 1.00 74.69 92 LEU A N 1
ATOM 770 C CA . LEU A 1 92 ? -4.824 6.425 12.769 1.00 74.69 92 LEU A CA 1
ATOM 771 C C . LEU A 1 92 ? -3.483 5.718 12.521 1.00 74.69 92 LEU A C 1
ATOM 773 O O . LEU A 1 92 ? -2.904 5.856 11.445 1.00 74.69 92 LEU A O 1
ATOM 777 N N . ILE A 1 93 ? -3.011 4.903 13.468 1.00 80.12 93 ILE A N 1
ATOM 778 C CA . ILE A 1 93 ? -1.807 4.079 13.283 1.00 80.12 93 ILE A CA 1
ATOM 779 C C . ILE A 1 93 ? -1.993 3.096 12.118 1.00 80.12 93 ILE A C 1
ATOM 781 O O . ILE A 1 93 ? -1.091 2.956 11.293 1.00 80.12 93 ILE A O 1
ATOM 785 N N . TYR A 1 94 ? -3.149 2.438 11.999 1.00 75.06 94 TYR A N 1
ATOM 786 C CA . TYR A 1 94 ? -3.405 1.516 10.888 1.00 75.06 94 TYR A CA 1
ATOM 787 C C . TYR A 1 94 ? -3.521 2.216 9.533 1.00 75.06 94 TYR A C 1
ATOM 789 O O . TYR A 1 94 ? -3.008 1.694 8.535 1.00 75.06 94 TYR A O 1
ATOM 797 N N . ALA A 1 95 ? -4.125 3.403 9.500 1.00 77.00 95 ALA A N 1
ATOM 798 C CA . ALA A 1 95 ? -4.162 4.255 8.319 1.00 77.00 95 ALA A CA 1
ATOM 799 C C . ALA A 1 95 ? -2.741 4.669 7.896 1.00 77.00 95 ALA A C 1
ATOM 801 O O . ALA A 1 95 ? -2.388 4.522 6.728 1.00 77.00 95 ALA A O 1
ATOM 802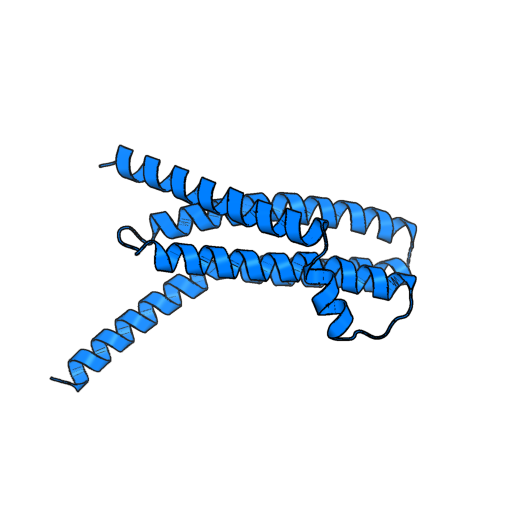 N N . LEU A 1 96 ? -1.890 5.083 8.845 1.00 82.81 96 LEU A N 1
ATOM 803 C CA . LEU A 1 96 ? -0.489 5.446 8.587 1.00 82.81 96 LEU A CA 1
ATOM 804 C C . LEU A 1 96 ? 0.357 4.263 8.104 1.00 82.81 96 LEU A C 1
ATOM 806 O O . LEU A 1 96 ? 1.156 4.423 7.185 1.00 82.81 96 LEU A O 1
ATOM 810 N N . ILE A 1 97 ? 0.185 3.073 8.688 1.00 82.44 97 ILE A N 1
ATOM 811 C CA . ILE A 1 97 ? 0.886 1.862 8.233 1.00 82.44 97 ILE A CA 1
ATOM 812 C C . ILE A 1 97 ? 0.474 1.522 6.796 1.00 82.44 97 ILE A C 1
ATOM 814 O O . ILE A 1 97 ? 1.329 1.228 5.962 1.00 82.44 97 ILE A O 1
ATOM 818 N N . SER A 1 98 ? -0.825 1.583 6.491 1.00 77.44 98 SER A N 1
ATOM 819 C CA . SER A 1 98 ? -1.346 1.283 5.151 1.00 77.44 98 SER A CA 1
ATOM 820 C C . SER A 1 98 ? -0.881 2.317 4.122 1.00 77.44 98 SER A C 1
ATOM 822 O O . SER A 1 98 ? -0.451 1.941 3.033 1.00 77.44 98 SER A O 1
ATOM 824 N N . PHE A 1 99 ? -0.884 3.598 4.501 1.00 83.12 99 PHE A N 1
ATOM 825 C CA . PHE A 1 99 ? -0.316 4.693 3.719 1.00 83.12 99 PHE A CA 1
ATOM 826 C C . PHE A 1 99 ? 1.160 4.448 3.415 1.00 83.12 99 PHE A C 1
ATOM 828 O O . PHE A 1 99 ? 1.547 4.446 2.253 1.00 83.12 99 PHE A O 1
ATOM 835 N N . GLY A 1 100 ? 1.970 4.162 4.439 1.00 84.00 100 GLY A N 1
ATOM 836 C CA . GLY A 1 100 ? 3.398 3.907 4.275 1.00 84.00 100 GLY A CA 1
ATOM 837 C C . GLY A 1 100 ? 3.677 2.734 3.339 1.00 84.00 100 GLY A C 1
ATOM 838 O O . GLY A 1 100 ? 4.501 2.849 2.439 1.00 84.00 100 GLY A O 1
ATOM 839 N N . LEU A 1 101 ? 2.956 1.620 3.485 1.00 80.19 101 LEU A N 1
ATOM 840 C CA . LEU A 1 101 ? 3.149 0.466 2.610 1.00 80.19 101 LEU A CA 1
ATOM 841 C C . LEU A 1 101 ? 2.755 0.740 1.148 1.00 80.19 101 LEU A C 1
ATOM 843 O O . LEU A 1 101 ? 3.412 0.232 0.240 1.00 80.19 101 LEU A O 1
ATOM 847 N N . MET A 1 102 ? 1.716 1.543 0.904 1.00 81.50 102 MET A N 1
ATOM 848 C CA . MET A 1 102 ? 1.335 1.934 -0.460 1.00 81.50 102 MET A CA 1
ATOM 849 C C . MET A 1 102 ? 2.305 2.924 -1.080 1.00 81.50 102 MET A C 1
ATOM 851 O O . MET A 1 102 ? 2.593 2.834 -2.271 1.00 81.50 102 MET A O 1
ATOM 855 N N . LEU A 1 103 ? 2.892 3.783 -0.258 1.00 83.25 103 LEU A N 1
ATOM 856 C CA . LEU A 1 103 ? 3.946 4.696 -0.666 1.00 83.25 103 LEU A CA 1
ATOM 857 C C . LEU A 1 103 ? 5.188 3.911 -1.108 1.00 83.25 103 LEU A C 1
ATOM 859 O O . LEU A 1 103 ? 5.749 4.186 -2.167 1.00 83.25 103 LEU A O 1
ATOM 863 N N . LEU A 1 104 ? 5.539 2.839 -0.387 1.00 82.12 104 LEU A N 1
ATOM 864 C CA . LEU A 1 104 ? 6.598 1.908 -0.799 1.00 82.12 104 LEU A CA 1
ATOM 865 C C . LEU A 1 104 ? 6.275 1.215 -2.137 1.00 82.12 104 LEU A C 1
ATOM 867 O O . LEU A 1 104 ? 7.150 1.126 -2.997 1.00 82.12 104 LEU A O 1
ATOM 871 N N . ILE A 1 105 ? 5.031 0.758 -2.346 1.00 79.19 105 ILE A N 1
ATOM 872 C CA . ILE A 1 105 ? 4.594 0.138 -3.615 1.00 79.19 105 ILE A CA 1
ATOM 873 C C . ILE A 1 105 ?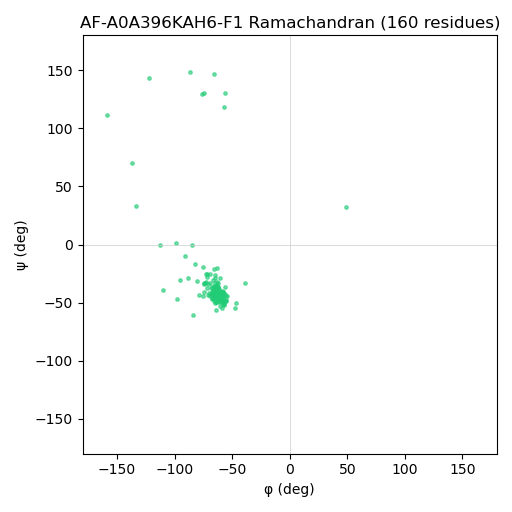 4.669 1.129 -4.780 1.00 79.19 105 ILE A C 1
ATOM 875 O O . ILE A 1 105 ? 5.187 0.792 -5.845 1.00 79.19 105 ILE A O 1
ATOM 879 N N . GLY A 1 106 ? 4.157 2.345 -4.592 1.00 76.75 106 GLY A N 1
ATOM 880 C CA . GLY A 1 106 ? 4.203 3.390 -5.610 1.00 76.75 106 GLY A CA 1
ATOM 881 C C . GLY A 1 106 ? 5.637 3.785 -5.963 1.00 76.75 106 GLY A C 1
ATOM 882 O O . GLY A 1 106 ? 5.926 4.064 -7.117 1.00 76.75 106 GLY A O 1
ATOM 883 N N . SER A 1 107 ? 6.552 3.727 -4.996 1.00 80.00 107 SER A N 1
ATOM 884 C CA . SER A 1 107 ? 7.973 4.046 -5.188 1.00 80.00 107 SER A CA 1
ATOM 885 C C . SER A 1 107 ? 8.737 2.950 -5.933 1.00 80.00 107 SER A C 1
ATOM 887 O O . SER A 1 107 ? 9.616 3.240 -6.745 1.00 80.00 107 SER A O 1
ATOM 889 N N . LEU A 1 108 ? 8.370 1.678 -5.719 1.00 75.38 108 LEU A N 1
ATOM 890 C CA . LEU A 1 108 ? 8.941 0.533 -6.442 1.00 75.38 108 LEU A CA 1
ATOM 891 C C . LEU A 1 108 ? 8.793 0.686 -7.961 1.00 75.38 108 LEU A C 1
ATOM 893 O O . LEU A 1 108 ? 9.725 0.351 -8.688 1.00 75.38 108 LEU A O 1
ATOM 897 N N . LYS A 1 109 ? 7.676 1.257 -8.434 1.00 75.56 109 LYS A N 1
ATOM 898 C CA . LYS A 1 109 ? 7.478 1.644 -9.842 1.00 75.56 109 LYS A CA 1
ATOM 899 C C . LYS A 1 109 ? 8.674 2.415 -10.385 1.00 75.56 109 LYS A C 1
ATOM 901 O O . LYS A 1 109 ? 9.226 2.050 -11.417 1.00 75.56 109 LYS A O 1
ATOM 906 N N . TYR A 1 110 ? 9.034 3.493 -9.696 1.00 70.88 110 TYR A N 1
ATOM 907 C CA . TYR A 1 110 ? 10.027 4.449 -10.161 1.00 70.88 110 TYR A CA 1
ATOM 908 C C . TYR A 1 110 ? 11.416 3.815 -10.160 1.00 70.88 110 TYR A C 1
ATOM 910 O O . TYR A 1 110 ? 12.140 3.898 -11.146 1.00 70.88 110 TYR A O 1
ATOM 918 N N . VAL A 1 111 ? 11.730 3.071 -9.097 1.00 68.25 111 VAL A N 1
ATOM 919 C CA . VAL A 1 111 ? 12.965 2.288 -8.991 1.00 68.25 111 VAL A CA 1
ATOM 920 C C . VAL A 1 111 ? 13.118 1.321 -10.162 1.00 68.25 111 VAL A C 1
ATOM 922 O O . VAL A 1 111 ? 14.182 1.242 -10.772 1.00 68.25 111 VAL A O 1
ATOM 925 N N . PHE A 1 112 ? 12.064 0.571 -10.479 1.00 69.62 112 PHE A N 1
ATOM 926 C CA . PHE A 1 112 ? 12.112 -0.415 -11.549 1.00 69.62 112 PHE A CA 1
ATOM 927 C C . PHE A 1 112 ? 12.082 0.216 -12.946 1.00 69.62 112 PHE A C 1
ATOM 929 O O . PHE A 1 112 ? 12.723 -0.312 -13.853 1.00 69.62 112 PHE A O 1
ATOM 936 N N . TYR A 1 113 ? 11.381 1.338 -13.126 1.00 67.31 113 TYR A N 1
ATOM 937 C CA . TYR A 1 113 ? 11.365 2.100 -14.376 1.00 67.31 113 TYR A CA 1
ATOM 938 C C . TYR A 1 113 ? 12.749 2.671 -14.706 1.00 67.31 113 TYR A C 1
ATOM 940 O O . TYR A 1 113 ? 13.234 2.518 -15.827 1.00 67.31 113 TYR A O 1
ATOM 948 N N . ASP A 1 114 ? 13.413 3.265 -13.717 1.00 64.56 114 ASP A N 1
ATOM 949 C CA . ASP A 1 114 ? 14.724 3.885 -13.902 1.00 64.56 114 ASP A CA 1
ATOM 950 C C . ASP A 1 114 ? 15.837 2.830 -14.060 1.00 64.56 114 ASP A C 1
ATOM 952 O O . ASP A 1 114 ? 16.747 2.977 -14.878 1.00 64.56 114 ASP A O 1
ATOM 956 N N . TYR A 1 115 ? 15.706 1.680 -13.384 1.00 62.06 115 TYR A N 1
ATOM 957 C CA . TYR A 1 115 ? 16.560 0.509 -13.622 1.00 62.06 115 TYR A CA 1
ATOM 958 C C . TYR A 1 115 ? 16.496 0.025 -15.082 1.00 62.06 115 TYR A C 1
ATOM 960 O O . TYR A 1 115 ? 17.516 -0.331 -15.671 1.00 62.06 115 TYR A O 1
ATOM 968 N N . MET A 1 116 ? 15.296 0.032 -15.666 1.00 59.91 116 MET A N 1
ATOM 969 C CA . MET A 1 116 ? 15.017 -0.409 -17.032 1.00 59.91 116 MET A CA 1
ATOM 970 C C . MET A 1 116 ? 15.678 0.471 -18.096 1.00 59.91 116 MET A C 1
ATOM 972 O O . MET A 1 116 ? 16.294 -0.041 -19.030 1.00 59.91 116 MET A O 1
ATOM 976 N N . TYR A 1 117 ? 15.535 1.789 -17.973 1.00 58.53 117 TYR A N 1
ATOM 977 C CA . TYR A 1 11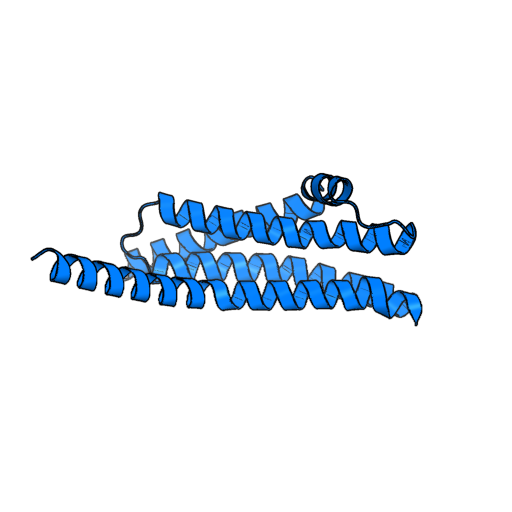7 ? 15.968 2.724 -19.014 1.00 58.53 117 TYR A CA 1
ATOM 978 C C . TYR A 1 117 ? 17.428 3.163 -18.869 1.00 58.53 117 TYR A C 1
ATOM 980 O O . TYR A 1 117 ? 18.076 3.460 -19.873 1.00 58.53 117 TYR A O 1
ATOM 988 N N . SER A 1 118 ? 17.955 3.180 -17.642 1.00 55.53 118 SER A N 1
ATOM 989 C CA . SER A 1 118 ? 19.209 3.871 -17.327 1.00 55.53 118 SER A CA 1
ATOM 990 C C . SER A 1 118 ? 20.364 2.928 -16.941 1.00 55.53 118 SER A C 1
ATOM 992 O O . SER A 1 118 ? 21.461 3.412 -16.669 1.00 55.53 118 SER A O 1
ATOM 994 N N . ASN A 1 119 ? 20.160 1.594 -16.915 1.00 58.34 119 ASN A N 1
ATOM 995 C CA . ASN A 1 119 ? 21.146 0.591 -16.448 1.00 58.34 119 ASN A CA 1
ATOM 996 C C . ASN A 1 119 ? 21.773 0.955 -15.082 1.00 58.34 119 ASN A C 1
ATOM 998 O O . ASN A 1 119 ? 22.950 0.692 -14.819 1.00 58.34 119 ASN A O 1
ATOM 1002 N N . PHE A 1 120 ? 20.998 1.612 -14.219 1.00 55.03 120 PHE A N 1
ATOM 1003 C CA . PHE A 1 120 ? 21.512 2.245 -13.011 1.00 55.03 120 PHE A CA 1
ATOM 1004 C C . PHE A 1 120 ? 21.572 1.268 -11.828 1.00 55.03 120 PHE A C 1
ATOM 1006 O O . PHE A 1 120 ? 20.745 0.365 -11.690 1.00 55.03 120 PHE A O 1
ATOM 1013 N N . THR A 1 121 ? 22.547 1.450 -10.937 1.00 60.12 121 THR A N 1
ATOM 1014 C CA . THR A 1 121 ? 22.651 0.690 -9.686 1.00 60.12 121 THR A CA 1
ATOM 1015 C C . THR A 1 121 ? 21.631 1.200 -8.667 1.00 60.12 121 THR A C 1
ATOM 1017 O O . THR A 1 121 ? 21.552 2.397 -8.391 1.00 60.12 121 THR A O 1
ATOM 1020 N N . PHE A 1 122 ? 20.846 0.293 -8.076 1.00 64.81 122 PHE A N 1
ATOM 1021 C CA . PHE A 1 122 ? 19.917 0.645 -7.000 1.00 64.81 122 PHE A CA 1
ATOM 1022 C C . PHE A 1 122 ? 20.678 1.301 -5.839 1.00 64.81 122 PHE A C 1
ATOM 1024 O O . PHE A 1 122 ? 21.542 0.674 -5.222 1.00 64.81 122 PHE A O 1
ATOM 1031 N N . THR A 1 123 ? 20.347 2.554 -5.531 1.00 71.25 123 THR A N 1
ATOM 1032 C CA . THR A 1 123 ? 20.893 3.290 -4.386 1.00 71.25 123 THR A CA 1
ATOM 1033 C C . THR A 1 123 ? 19.760 3.746 -3.481 1.00 71.25 123 THR A C 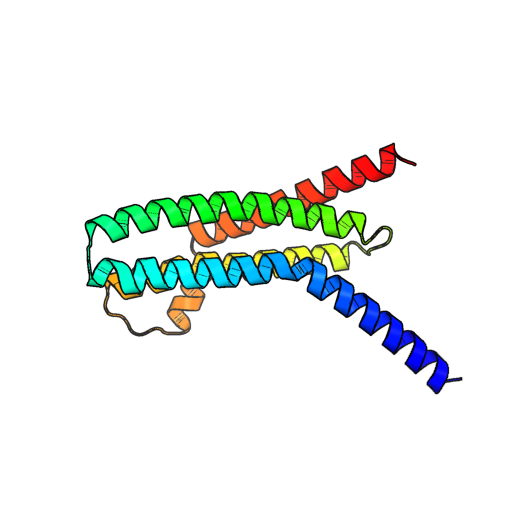1
ATOM 1035 O O . THR A 1 123 ? 18.677 4.120 -3.933 1.00 71.25 123 THR A O 1
ATOM 1038 N N . PHE A 1 124 ? 20.014 3.724 -2.173 1.00 73.69 124 PHE A N 1
ATOM 1039 C CA . PHE A 1 124 ? 19.022 4.110 -1.172 1.00 73.69 124 PHE A CA 1
ATOM 1040 C C . PHE A 1 124 ? 18.549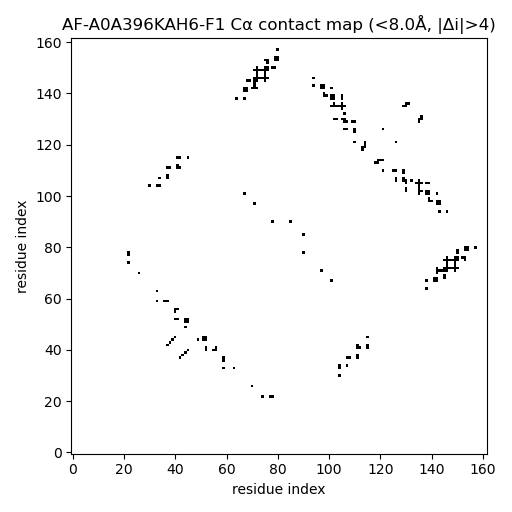 5.567 -1.336 1.00 73.69 124 PHE A C 1
ATOM 1042 O O . PHE A 1 124 ? 17.402 5.874 -1.041 1.00 73.69 124 PHE A O 1
ATOM 1049 N N . SER A 1 125 ? 19.392 6.457 -1.865 1.00 78.06 125 SER A N 1
ATOM 1050 C CA . SER A 1 125 ? 19.036 7.851 -2.158 1.00 78.06 125 SER A CA 1
ATOM 1051 C C . SER A 1 125 ? 17.928 7.980 -3.206 1.00 78.06 125 SER A C 1
ATOM 1053 O O . SER A 1 125 ? 16.970 8.710 -2.973 1.00 78.06 125 SER A O 1
ATOM 1055 N N . ILE A 1 126 ? 18.013 7.227 -4.309 1.00 73.56 126 ILE A N 1
ATOM 1056 C CA . ILE A 1 126 ? 16.996 7.229 -5.378 1.00 73.56 126 ILE A CA 1
ATOM 1057 C C . ILE A 1 126 ? 15.678 6.662 -4.850 1.00 73.56 126 ILE A C 1
ATOM 1059 O O . ILE A 1 126 ? 14.599 7.157 -5.164 1.00 73.56 126 ILE A O 1
ATOM 1063 N N . PHE A 1 127 ? 15.760 5.649 -3.983 1.00 74.31 127 PHE A N 1
ATOM 1064 C CA . PHE A 1 127 ? 14.580 5.122 -3.315 1.00 74.31 127 PHE A CA 1
ATOM 1065 C C . PHE A 1 127 ? 13.871 6.193 -2.472 1.00 74.31 127 PHE A C 1
ATOM 1067 O O . PHE A 1 127 ? 12.658 6.347 -2.582 1.00 74.31 127 PHE A O 1
ATOM 1074 N N . ILE A 1 128 ? 14.610 6.976 -1.679 1.00 78.31 128 ILE A N 1
ATOM 1075 C CA . ILE A 1 128 ? 14.022 8.068 -0.888 1.00 78.31 128 ILE A CA 1
ATOM 1076 C C . ILE A 1 128 ? 13.407 9.150 -1.780 1.00 78.31 128 ILE A C 1
ATOM 1078 O O . ILE A 1 128 ? 12.331 9.652 -1.466 1.00 78.31 128 ILE A O 1
ATOM 1082 N N . GLU A 1 129 ? 14.043 9.476 -2.902 1.00 80.00 129 GLU A N 1
ATOM 1083 C CA . GLU A 1 129 ? 13.503 10.434 -3.869 1.00 80.00 129 GLU A CA 1
ATOM 1084 C C . GLU A 1 129 ? 12.190 9.935 -4.494 1.00 80.00 129 GLU A C 1
ATOM 1086 O O . GLU A 1 129 ? 11.219 10.685 -4.576 1.00 80.00 129 GLU A O 1
ATOM 1091 N N . SER A 1 130 ? 12.103 8.639 -4.812 1.00 78.62 130 SER A N 1
ATOM 1092 C CA . SER A 1 130 ? 10.886 8.030 -5.366 1.00 78.62 130 SER A CA 1
ATOM 1093 C C . SER A 1 130 ? 9.683 8.005 -4.409 1.00 78.62 130 SER A C 1
ATOM 1095 O O . SER A 1 130 ? 8.538 7.968 -4.867 1.00 78.62 130 SER A O 1
ATOM 1097 N N . LEU A 1 131 ? 9.911 8.108 -3.090 1.00 79.94 131 LEU A N 1
ATOM 1098 C CA . LEU A 1 131 ? 8.830 8.283 -2.107 1.00 79.94 131 LEU A CA 1
ATOM 1099 C C . LEU A 1 131 ? 8.102 9.624 -2.302 1.00 79.94 131 LEU A C 1
ATOM 1101 O O . LEU A 1 131 ? 6.925 9.748 -1.980 1.00 79.94 131 LEU A O 1
ATOM 1105 N N . GLY A 1 132 ? 8.787 10.642 -2.824 1.00 79.12 132 GLY A N 1
ATOM 1106 C CA . GLY A 1 132 ? 8.204 11.958 -3.083 1.00 79.12 132 GLY A CA 1
ATOM 1107 C C . GLY A 1 132 ? 7.487 12.080 -4.428 1.00 79.12 132 GLY A C 1
ATOM 1108 O O . GLY A 1 132 ? 6.986 13.162 -4.738 1.00 79.12 132 GLY A O 1
ATOM 1109 N N . ASP A 1 133 ? 7.459 11.019 -5.237 1.00 82.50 133 ASP A N 1
ATOM 1110 C CA . ASP A 1 133 ? 6.891 11.079 -6.578 1.00 82.50 133 ASP A CA 1
ATOM 1111 C C . ASP A 1 133 ? 5.372 11.323 -6.565 1.00 82.50 133 ASP A C 1
ATOM 1113 O O . ASP A 1 133 ? 4.633 10.889 -5.678 1.00 82.50 133 ASP A O 1
ATOM 1117 N N . ARG A 1 134 ? 4.875 12.043 -7.575 1.00 80.44 134 ARG A N 1
ATOM 1118 C CA . ARG A 1 134 ? 3.462 12.446 -7.619 1.00 80.44 134 ARG A CA 1
ATOM 1119 C C . ARG A 1 134 ? 2.525 11.254 -7.751 1.00 80.44 134 ARG A C 1
ATOM 1121 O O . ARG A 1 134 ? 1.456 11.273 -7.142 1.00 80.44 134 ARG A O 1
ATOM 1128 N N . ASP A 1 135 ? 2.926 10.223 -8.487 1.00 77.44 135 ASP A N 1
ATOM 1129 C CA . ASP A 1 135 ? 2.092 9.042 -8.689 1.00 77.44 135 ASP A CA 1
ATOM 1130 C C . ASP A 1 135 ? 2.057 8.177 -7.424 1.00 77.44 135 ASP A C 1
ATOM 1132 O O . ASP A 1 135 ? 0.991 7.714 -7.013 1.00 77.44 135 ASP A O 1
ATOM 1136 N N . SER A 1 136 ? 3.203 8.009 -6.753 1.00 80.25 136 SER A N 1
ATOM 1137 C CA . SER A 1 136 ? 3.281 7.256 -5.495 1.00 80.25 136 SER A CA 1
ATOM 1138 C C . SER A 1 136 ? 2.488 7.944 -4.379 1.00 80.25 136 SER A C 1
ATOM 1140 O O . SER A 1 136 ? 1.753 7.281 -3.636 1.00 80.25 136 SER A O 1
ATOM 1142 N N . LEU A 1 137 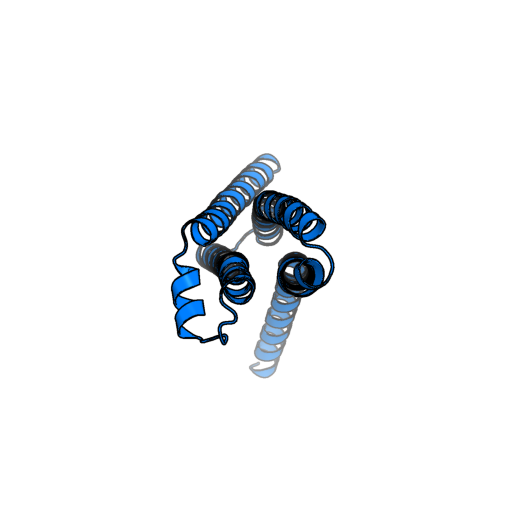? 2.536 9.277 -4.313 1.00 82.94 137 LEU A N 1
ATOM 1143 C CA . LEU A 1 137 ? 1.709 10.075 -3.412 1.00 82.94 137 LEU A CA 1
ATOM 1144 C C . LEU A 1 137 ? 0.220 9.976 -3.753 1.00 82.94 137 LEU A C 1
ATOM 1146 O O . LEU A 1 137 ? -0.589 9.819 -2.840 1.00 82.94 137 LEU A O 1
ATOM 1150 N N . PHE A 1 138 ? -0.160 10.020 -5.033 1.00 83.44 138 PHE A N 1
ATOM 1151 C CA . PHE A 1 138 ? -1.561 9.908 -5.447 1.00 83.44 138 PHE A CA 1
ATOM 1152 C C . PHE A 1 138 ? -2.167 8.561 -5.040 1.00 83.44 138 PHE A C 1
ATOM 1154 O O . PHE A 1 138 ? -3.232 8.525 -4.422 1.00 83.44 138 PHE A O 1
ATOM 1161 N N . VAL A 1 139 ? -1.451 7.465 -5.298 1.00 81.19 139 VAL A N 1
ATOM 1162 C CA . VAL A 1 139 ? -1.840 6.110 -4.878 1.00 81.19 139 VAL A CA 1
ATOM 1163 C C . VAL A 1 139 ? -1.995 6.030 -3.355 1.00 81.19 139 VAL A C 1
ATOM 1165 O O . VAL A 1 139 ? -2.995 5.525 -2.839 1.00 81.19 139 VAL A O 1
ATOM 1168 N N . SER A 1 140 ? -1.041 6.594 -2.615 1.00 83.94 140 SER A N 1
ATOM 1169 C CA . SER A 1 140 ? -1.043 6.563 -1.148 1.00 83.94 140 SER A CA 1
ATOM 1170 C C . SER A 1 140 ? -2.184 7.397 -0.553 1.00 83.94 140 SER A C 1
ATOM 1172 O O . SER A 1 140 ? -2.899 6.941 0.343 1.00 83.94 140 SER A O 1
ATOM 1174 N N . ILE A 1 141 ? -2.434 8.593 -1.088 1.00 85.44 141 ILE A N 1
ATOM 1175 C CA . ILE A 1 141 ? -3.566 9.444 -0.699 1.00 85.44 141 ILE A CA 1
ATOM 1176 C C . ILE A 1 141 ? -4.895 8.761 -1.054 1.00 85.44 141 ILE A C 1
ATOM 1178 O O . ILE A 1 141 ? -5.810 8.746 -0.231 1.00 85.44 141 ILE A O 1
ATOM 1182 N N . GLY A 1 142 ? -4.993 8.128 -2.226 1.00 84.00 142 GLY A N 1
ATOM 1183 C CA . GLY A 1 142 ? -6.158 7.339 -2.634 1.00 84.00 142 GLY A CA 1
ATOM 1184 C C . GLY A 1 142 ? -6.472 6.203 -1.657 1.00 84.00 142 GLY A C 1
ATOM 1185 O O . GLY A 1 142 ? -7.635 6.006 -1.282 1.00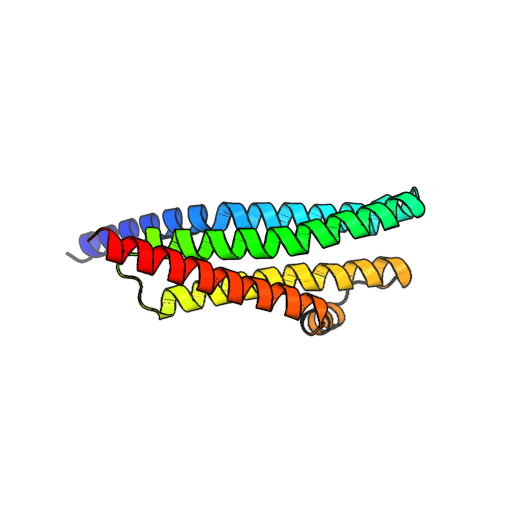 84.00 142 GLY A O 1
ATOM 1186 N N . THR A 1 143 ? -5.449 5.506 -1.147 1.00 84.06 143 THR A N 1
ATOM 1187 C CA . THR A 1 143 ? -5.652 4.512 -0.078 1.00 84.06 143 THR A CA 1
ATOM 1188 C C . THR A 1 143 ? -6.106 5.108 1.242 1.00 84.06 143 THR A C 1
ATOM 1190 O O . THR A 1 143 ? -6.990 4.535 1.870 1.00 84.06 143 THR A O 1
ATOM 1193 N N . LEU A 1 144 ? -5.572 6.260 1.657 1.00 85.12 144 LEU A N 1
ATOM 1194 C CA . LEU A 1 144 ? -6.035 6.931 2.876 1.00 85.12 144 LEU A CA 1
ATOM 1195 C C . LEU A 1 144 ? -7.505 7.336 2.772 1.00 85.12 144 LEU A C 1
ATOM 1197 O O . LEU A 1 144 ? -8.288 7.072 3.680 1.00 85.12 144 LEU A O 1
ATOM 1201 N N . ILE A 1 145 ? -7.895 7.947 1.652 1.00 86.38 145 ILE A N 1
ATOM 1202 C CA . ILE A 1 145 ? -9.274 8.391 1.430 1.00 86.38 145 ILE A CA 1
ATOM 1203 C C . ILE A 1 145 ? -10.225 7.190 1.413 1.00 86.38 145 ILE A C 1
ATOM 1205 O O . ILE A 1 145 ? -11.226 7.189 2.128 1.00 86.38 145 ILE A O 1
ATOM 1209 N N . SER A 1 146 ? -9.911 6.147 0.638 1.00 86.25 146 SER A N 1
ATOM 1210 C CA . SER A 1 146 ? -10.752 4.941 0.569 1.00 86.25 146 SER A CA 1
ATOM 1211 C C . SER A 1 146 ? -10.857 4.220 1.911 1.00 86.25 146 SER A C 1
ATOM 1213 O O . SER A 1 146 ? -11.939 3.747 2.260 1.00 86.25 146 SER A O 1
ATOM 1215 N N . PHE A 1 147 ? -9.778 4.203 2.692 1.00 86.12 147 PHE A N 1
ATOM 1216 C CA . PHE A 1 147 ? -9.771 3.691 4.056 1.00 86.12 147 PHE A CA 1
ATOM 1217 C C . PHE A 1 147 ? -10.770 4.428 4.951 1.00 86.12 147 PHE A C 1
ATOM 1219 O O . PHE A 1 147 ? -11.668 3.789 5.498 1.00 86.12 147 PHE A O 1
ATOM 1226 N N . PHE A 1 148 ? -10.698 5.761 5.031 1.00 83.81 148 PHE A N 1
ATOM 1227 C CA . PHE A 1 148 ? -11.640 6.545 5.839 1.00 83.81 148 PHE A CA 1
ATOM 1228 C C . PHE A 1 148 ? -13.090 6.394 5.368 1.00 83.81 148 PHE A C 1
ATOM 1230 O O . PHE A 1 148 ? -13.999 6.298 6.191 1.00 83.81 148 PHE A O 1
ATOM 1237 N N . ILE A 1 149 ? -13.329 6.317 4.054 1.00 86.19 149 ILE A N 1
ATOM 1238 C CA . ILE A 1 149 ? -14.671 6.049 3.515 1.00 86.19 149 ILE A CA 1
ATOM 1239 C C . ILE A 1 149 ? -15.182 4.689 4.009 1.00 86.19 149 ILE A C 1
ATOM 1241 O O . ILE A 1 149 ? -16.326 4.586 4.452 1.00 86.19 149 ILE A O 1
ATOM 1245 N N . GLY A 1 150 ? -14.342 3.651 3.971 1.00 84.88 150 GLY A N 1
ATOM 1246 C CA . GLY A 1 150 ? -14.676 2.327 4.495 1.00 84.88 150 GLY A CA 1
ATOM 1247 C C . GLY A 1 150 ? -15.040 2.356 5.978 1.00 84.88 150 GLY A C 1
ATOM 1248 O O . GLY A 1 150 ? -16.024 1.735 6.382 1.00 84.88 150 GLY A O 1
ATOM 1249 N N . GLU A 1 151 ? -14.297 3.119 6.779 1.00 82.94 151 GLU A N 1
ATOM 1250 C CA . GLU A 1 151 ? -14.590 3.292 8.203 1.00 82.94 151 GLU A CA 1
ATOM 1251 C C . GLU A 1 151 ? -15.932 3.990 8.444 1.00 82.94 151 GLU A C 1
ATOM 1253 O O . GLU A 1 151 ? -16.761 3.481 9.200 1.00 82.94 151 GLU A O 1
ATOM 1258 N N . ILE A 1 152 ? -16.181 5.120 7.774 1.00 83.25 152 ILE A N 1
ATOM 1259 C CA . ILE A 1 152 ? -17.425 5.893 7.912 1.00 83.25 152 ILE A CA 1
ATOM 1260 C C . ILE A 1 152 ? -18.638 5.033 7.541 1.00 83.25 152 ILE A C 1
ATOM 1262 O O . ILE A 1 152 ? -19.636 5.024 8.264 1.00 83.25 152 ILE A O 1
ATOM 1266 N N . VAL A 1 153 ? -18.553 4.287 6.435 1.00 85.94 153 VAL A N 1
ATOM 1267 C CA . VAL A 1 153 ? -19.643 3.421 5.964 1.00 85.94 153 VAL A CA 1
ATOM 1268 C C . VAL A 1 153 ? -19.980 2.345 6.994 1.00 85.94 153 VAL A C 1
ATOM 1270 O O . VAL A 1 153 ? -21.155 2.141 7.302 1.00 85.94 153 VAL A O 1
ATOM 1273 N N . GLU A 1 154 ? -18.978 1.658 7.545 1.00 85.50 154 GLU A N 1
ATOM 1274 C CA . GLU A 1 154 ? -19.233 0.615 8.544 1.00 85.50 154 GLU A CA 1
ATOM 1275 C C . GLU A 1 154 ? -19.703 1.207 9.881 1.00 85.50 154 GLU A C 1
ATOM 1277 O O . GLU A 1 154 ? -20.563 0.625 10.540 1.00 85.50 154 GLU A O 1
ATOM 1282 N N . TYR A 1 155 ? -19.213 2.391 10.259 1.00 79.62 155 TYR A N 1
ATOM 1283 C CA . TYR A 1 155 ? -19.659 3.093 11.462 1.00 79.62 155 TYR A CA 1
ATOM 1284 C C . TYR A 1 155 ? -21.150 3.455 11.397 1.00 79.62 155 TYR A C 1
ATOM 1286 O O . TYR A 1 155 ? -21.899 3.173 12.334 1.00 79.62 155 TYR A O 1
ATOM 1294 N N . ILE A 1 156 ? -21.604 4.023 10.272 1.00 82.31 156 ILE A N 1
ATOM 1295 C CA . ILE A 1 156 ? -23.025 4.331 10.041 1.00 82.31 156 ILE A CA 1
ATOM 1296 C C . ILE A 1 156 ? -23.863 3.049 10.089 1.00 82.31 156 ILE A C 1
ATOM 1298 O O . ILE A 1 156 ? -24.905 3.019 10.742 1.00 82.31 156 ILE A O 1
ATOM 1302 N N . ASN A 1 157 ? -23.390 1.980 9.443 1.00 84.56 157 ASN A N 1
ATOM 1303 C CA . ASN A 1 157 ? -24.094 0.703 9.398 1.00 84.56 157 ASN A CA 1
ATOM 1304 C C . ASN A 1 157 ? -24.259 0.080 10.798 1.00 84.56 157 ASN A C 1
ATOM 1306 O O . ASN A 1 157 ? -25.335 -0.402 11.148 1.00 84.56 157 ASN A O 1
ATOM 1310 N N . ASN A 1 158 ? -23.227 0.139 11.643 1.00 77.19 158 ASN A N 1
ATOM 1311 C CA . ASN A 1 158 ? -23.316 -0.339 13.025 1.00 77.19 158 ASN A CA 1
ATOM 1312 C C . ASN A 1 158 ? -24.318 0.475 13.854 1.00 77.19 158 ASN A C 1
ATOM 1314 O O . ASN A 1 158 ? -25.107 -0.114 14.586 1.00 77.19 158 ASN A O 1
ATOM 1318 N N . LYS A 1 159 ? -24.344 1.803 13.688 1.00 74.31 159 LYS A N 1
ATOM 1319 C CA . LYS A 1 159 ? -25.308 2.683 14.368 1.00 74.31 159 LYS A CA 1
ATOM 1320 C C . LYS A 1 159 ? -26.754 2.459 13.912 1.00 74.31 159 LYS A C 1
ATOM 1322 O O . LYS A 1 159 ? -27.672 2.677 14.687 1.00 74.31 159 LYS A O 1
ATOM 1327 N N . SER A 1 160 ? -26.975 2.047 12.664 1.00 71.62 160 SER A N 1
ATOM 1328 C CA . SER A 1 160 ? -28.323 1.732 12.168 1.00 71.62 160 SER A CA 1
ATOM 1329 C C . SER A 1 160 ? -28.876 0.392 12.665 1.00 71.62 160 SER A C 1
ATOM 1331 O O . SER A 1 160 ? -30.084 0.188 12.618 1.00 71.62 160 SER A O 1
ATOM 1333 N N . ASN A 1 161 ? -28.006 -0.514 13.126 1.00 65.56 161 ASN A N 1
ATOM 1334 C CA . ASN A 1 161 ? -28.378 -1.848 13.609 1.00 65.56 161 ASN A CA 1
ATOM 1335 C C . ASN A 1 161 ? -28.484 -1.936 15.147 1.00 65.56 161 ASN A C 1
ATOM 1337 O O . ASN A 1 161 ? -28.739 -3.024 15.666 1.00 65.56 161 ASN A O 1
ATOM 1341 N N . SER A 1 162 ? -28.255 -0.827 15.862 1.00 55.44 162 SER A N 1
ATOM 1342 C CA . SER A 1 162 ? -28.434 -0.677 17.316 1.00 55.44 162 SER A CA 1
ATOM 1343 C C . SER A 1 162 ? -29.744 0.025 17.639 1.00 55.44 162 SER A C 1
ATOM 1345 O O . SER A 1 162 ? -30.447 -0.443 18.558 1.00 55.44 162 SER A O 1
#